Protein AF-A0A7X7R5P0-F1 (afdb_monomer_lite)

Secondary structure (DSSP, 8-state):
-EEEEETTEEEEE-----GGGS-----B---B-TTS-BSS-GGG-BSSSSPPHHHHHHHHHHHHHHHHH-S-HHHHHHTT-PPPP--HHHHHHHHHHTHHHHHHHHHHTHHHHHHHHHHHHS----S-GGG----HHHHHHHHHHHHHHHHHHHS------

Structure (mmCIF, N/CA/C/O backbone):
data_AF-A0A7X7R5P0-F1
#
_entry.id   AF-A0A7X7R5P0-F1
#
loop_
_atom_site.group_PDB
_atom_site.id
_atom_site.type_symbol
_atom_site.label_atom_id
_atom_site.label_alt_id
_atom_site.label_comp_id
_atom_site.label_asym_id
_atom_site.label_entity_id
_atom_site.label_seq_id
_atom_site.pdbx_PDB_ins_code
_atom_site.Cartn_x
_atom_site.Cartn_y
_atom_site.Cartn_z
_atom_site.occupancy
_atom_site.B_iso_or_equiv
_atom_site.auth_seq_id
_atom_site.auth_comp_id
_atom_site.auth_asym_id
_atom_site.auth_atom_id
_atom_site.pdbx_PDB_model_num
ATOM 1 N N . GLU A 1 1 ? 19.118 -18.095 -29.238 1.00 56.16 1 GLU A N 1
ATOM 2 C CA . GLU A 1 1 ? 19.103 -19.540 -29.532 1.00 56.16 1 GLU A CA 1
ATOM 3 C C . GLU A 1 1 ? 20.456 -20.115 -29.167 1.00 56.16 1 GLU A C 1
ATOM 5 O O . GLU A 1 1 ? 21.457 -19.479 -29.478 1.00 56.16 1 GLU A O 1
ATOM 10 N N . THR A 1 2 ? 20.483 -21.248 -28.468 1.00 76.19 2 THR A N 1
ATOM 11 C CA . THR A 1 2 ? 21.729 -21.885 -28.019 1.00 76.19 2 THR A CA 1
ATOM 12 C C . THR A 1 2 ? 21.725 -23.332 -28.485 1.00 76.19 2 THR A C 1
ATOM 14 O O . THR A 1 2 ? 20.735 -24.039 -28.292 1.00 76.19 2 THR A O 1
ATOM 17 N N . PHE A 1 3 ? 22.819 -23.768 -29.107 1.00 78.69 3 PHE A N 1
ATOM 18 C CA . PHE A 1 3 ? 23.019 -25.170 -29.455 1.00 78.69 3 PHE A CA 1
ATOM 19 C C . PHE A 1 3 ? 23.575 -25.915 -28.243 1.00 78.69 3 PHE A C 1
ATOM 21 O O . PHE A 1 3 ? 24.528 -25.455 -27.615 1.00 78.69 3 PHE A O 1
ATOM 28 N N . ILE A 1 4 ? 22.953 -27.041 -27.901 1.00 82.81 4 ILE A N 1
ATOM 29 C CA . ILE A 1 4 ? 23.422 -27.941 -26.849 1.00 82.81 4 ILE A CA 1
ATOM 30 C C . ILE A 1 4 ? 23.804 -29.259 -27.510 1.00 82.81 4 ILE A C 1
ATOM 32 O O . ILE A 1 4 ? 22.950 -29.961 -28.058 1.00 82.81 4 ILE A O 1
ATOM 36 N N . ASP A 1 5 ? 25.089 -29.589 -27.442 1.00 84.38 5 ASP A N 1
ATOM 37 C CA . ASP A 1 5 ? 25.601 -30.867 -27.917 1.00 84.38 5 ASP A CA 1
ATOM 38 C C . ASP A 1 5 ? 25.325 -31.955 -26.879 1.00 84.38 5 ASP A C 1
ATOM 40 O O . ASP A 1 5 ? 25.734 -31.861 -25.720 1.00 84.38 5 ASP A O 1
ATOM 44 N N . THR A 1 6 ? 24.622 -33.003 -27.299 1.00 83.12 6 THR A N 1
ATOM 45 C CA . THR A 1 6 ? 24.412 -34.215 -26.504 1.00 83.12 6 THR A CA 1
ATOM 46 C C . THR A 1 6 ? 25.033 -35.420 -27.207 1.00 83.12 6 THR A C 1
ATOM 48 O O . THR A 1 6 ? 25.431 -35.349 -28.370 1.00 83.12 6 THR A O 1
ATOM 51 N N . SER A 1 7 ? 25.078 -36.571 -26.530 1.00 83.00 7 SER A N 1
ATOM 52 C CA . SER A 1 7 ? 25.562 -37.835 -27.107 1.00 83.00 7 SER A CA 1
ATOM 53 C C . SER A 1 7 ? 24.781 -38.310 -28.342 1.00 83.00 7 SER A C 1
ATOM 55 O O . SER A 1 7 ? 25.226 -39.234 -29.016 1.00 83.00 7 SER A O 1
ATOM 57 N N . PHE A 1 8 ? 23.625 -37.706 -28.633 1.00 79.56 8 PHE A N 1
ATOM 58 C CA . PHE A 1 8 ? 22.768 -38.038 -29.772 1.00 79.56 8 PHE A CA 1
ATOM 59 C C . PHE A 1 8 ? 22.829 -37.000 -30.905 1.00 79.56 8 PHE A C 1
ATOM 61 O O . PHE A 1 8 ? 22.208 -37.210 -31.946 1.00 79.56 8 PHE A O 1
ATOM 68 N N . GLY A 1 9 ? 23.576 -35.903 -30.733 1.00 85.00 9 GLY A N 1
ATOM 69 C CA . GLY A 1 9 ? 23.728 -34.840 -31.727 1.00 85.00 9 GLY A CA 1
ATOM 70 C C . GLY A 1 9 ? 23.585 -33.434 -31.144 1.00 85.00 9 GLY A C 1
ATOM 71 O O . GLY A 1 9 ? 23.419 -33.248 -29.937 1.00 85.00 9 GLY A O 1
ATOM 72 N N . SER A 1 10 ? 23.662 -32.436 -32.025 1.00 81.56 10 SER A N 1
ATOM 73 C CA . SER A 1 10 ? 23.521 -31.023 -31.667 1.00 81.56 10 SER A CA 1
ATOM 74 C C . SER A 1 10 ? 22.054 -30.609 -31.724 1.00 81.56 10 SER A C 1
ATOM 76 O O . SER A 1 10 ? 21.403 -30.752 -32.762 1.00 81.56 10 SER A O 1
ATOM 78 N N . HIS A 1 11 ? 21.516 -30.113 -30.612 1.00 82.19 11 HIS A N 1
ATOM 79 C CA . HIS A 1 11 ? 20.120 -29.697 -30.512 1.00 82.19 11 HIS A CA 1
ATOM 80 C C . HIS A 1 11 ? 20.020 -28.177 -30.424 1.00 82.19 11 HIS A C 1
ATOM 82 O O . HIS A 1 11 ? 20.652 -27.552 -29.574 1.00 82.19 11 HIS A O 1
ATOM 88 N N . LEU A 1 12 ? 19.182 -27.584 -31.274 1.00 81.25 12 LEU A N 1
ATOM 89 C CA . LEU A 1 12 ? 18.814 -26.176 -31.174 1.00 81.25 12 LEU A CA 1
ATOM 90 C C . LEU A 1 12 ? 17.777 -26.006 -30.062 1.00 81.25 12 LEU A C 1
ATOM 92 O O . LEU A 1 12 ? 16.657 -26.506 -30.176 1.00 81.25 12 LEU A O 1
ATOM 96 N N . VAL A 1 13 ? 18.133 -25.283 -29.001 1.00 76.38 13 VAL A N 1
ATOM 97 C CA . VAL A 1 13 ? 17.200 -24.941 -27.925 1.00 76.38 13 VAL A CA 1
ATOM 98 C C . VAL A 1 13 ? 16.848 -23.457 -28.016 1.00 76.38 13 VAL A C 1
ATOM 100 O O . VAL A 1 13 ? 17.691 -22.569 -27.840 1.00 76.38 13 VAL A O 1
ATOM 103 N N . LEU A 1 14 ? 15.570 -23.184 -28.282 1.00 75.81 14 LEU A N 1
ATOM 104 C CA . LEU A 1 14 ? 14.990 -21.848 -28.208 1.00 75.81 14 LEU A CA 1
ATOM 105 C C . LEU A 1 14 ? 14.415 -21.634 -26.802 1.00 75.81 14 LEU A C 1
ATOM 107 O O . LEU A 1 14 ? 13.284 -22.013 -26.507 1.00 75.81 14 LEU A O 1
ATOM 111 N N . LEU A 1 15 ? 15.212 -21.029 -25.922 1.00 69.12 15 LEU A N 1
ATOM 112 C CA . LEU A 1 15 ? 14.742 -20.565 -24.618 1.00 69.12 15 LEU A CA 1
ATOM 113 C C . LEU A 1 15 ? 14.168 -19.154 -24.776 1.00 69.12 15 LEU A C 1
ATOM 115 O O . LEU A 1 15 ? 14.917 -18.190 -24.934 1.00 69.12 15 LEU A O 1
ATOM 119 N N . LEU A 1 16 ? 12.842 -19.033 -24.738 1.00 71.19 16 LEU A N 1
ATOM 120 C CA . LEU A 1 16 ? 12.159 -17.745 -24.620 1.00 71.19 16 LEU A CA 1
ATOM 121 C C . LEU A 1 16 ? 11.790 -17.506 -23.159 1.00 71.19 16 LEU A C 1
ATOM 123 O O . LEU A 1 16 ? 11.294 -18.400 -22.473 1.00 71.19 16 LEU A O 1
ATOM 127 N N . LYS A 1 17 ? 12.021 -16.280 -22.685 1.00 70.00 17 LYS A N 1
ATOM 128 C CA . LYS A 1 17 ? 11.594 -15.855 -21.353 1.00 70.00 17 LYS A CA 1
ATOM 129 C C . LYS A 1 17 ? 10.066 -15.931 -21.285 1.00 70.00 17 LYS A C 1
ATOM 131 O O . LYS A 1 17 ? 9.380 -15.206 -21.999 1.00 70.00 17 LYS A O 1
ATOM 136 N N . GLY A 1 18 ? 9.539 -16.813 -20.438 1.00 68.00 18 GLY A N 1
ATOM 137 C CA . GLY A 1 18 ? 8.098 -16.919 -20.225 1.00 68.00 18 GLY A CA 1
ATOM 138 C C . GLY A 1 18 ? 7.523 -15.651 -19.571 1.00 68.00 18 GLY A C 1
ATOM 139 O O . GLY A 1 18 ? 8.248 -14.940 -18.868 1.00 68.00 18 GLY A O 1
ATOM 140 N N . PRO A 1 19 ? 6.218 -15.373 -19.734 1.00 61.44 19 PRO A N 1
ATOM 141 C CA . PRO A 1 19 ? 5.577 -14.166 -19.200 1.00 61.44 19 PRO A CA 1
ATOM 142 C C . PRO A 1 19 ? 5.664 -14.037 -17.666 1.00 61.44 19 PRO A C 1
ATOM 144 O O . PRO A 1 19 ? 5.618 -12.926 -17.151 1.00 61.44 19 PRO A O 1
ATOM 147 N N . GLY A 1 20 ? 5.867 -15.141 -16.934 1.00 60.19 20 GLY A N 1
ATOM 148 C CA . GLY A 1 20 ? 6.044 -15.154 -15.473 1.00 60.19 20 GLY A CA 1
ATOM 149 C C . GLY A 1 20 ? 7.464 -14.860 -14.969 1.00 60.19 20 GLY A C 1
ATOM 150 O O . GLY A 1 20 ? 7.688 -14.838 -13.766 1.00 60.19 20 GLY A O 1
ATOM 151 N N . PHE A 1 21 ? 8.437 -14.639 -15.857 1.00 64.44 21 PHE A N 1
ATOM 152 C CA . PHE A 1 21 ? 9.830 -14.369 -15.467 1.00 64.44 21 PHE A CA 1
ATOM 153 C C . PHE A 1 21 ? 10.144 -12.867 -15.360 1.00 64.44 21 PHE A C 1
ATOM 155 O O . PHE A 1 21 ? 11.294 -12.476 -15.135 1.00 64.44 21 PHE A O 1
ATOM 162 N N . THR A 1 22 ? 9.159 -11.995 -15.584 1.00 72.44 22 THR A N 1
ATOM 163 C CA . THR A 1 22 ? 9.308 -10.547 -15.404 1.00 72.44 22 THR A CA 1
ATOM 164 C C . THR A 1 22 ? 8.705 -10.161 -14.066 1.00 72.44 22 THR A C 1
ATOM 166 O O . THR A 1 22 ? 7.492 -10.165 -13.891 1.00 72.44 22 THR A O 1
ATOM 169 N N . ARG A 1 23 ? 9.586 -9.859 -13.115 1.00 77.94 23 ARG A N 1
ATOM 170 C CA . ARG A 1 23 ? 9.228 -9.341 -11.798 1.00 77.94 23 ARG A CA 1
ATOM 171 C C . ARG A 1 23 ? 8.621 -7.935 -11.932 1.00 77.94 23 ARG A C 1
ATOM 173 O O . ARG A 1 23 ? 9.205 -7.121 -12.650 1.00 77.94 23 ARG A O 1
ATOM 180 N N . PRO A 1 24 ? 7.485 -7.641 -11.274 1.00 86.56 24 PRO A N 1
ATOM 181 C CA . PRO A 1 24 ? 7.011 -6.272 -11.102 1.00 86.56 24 PRO A CA 1
ATOM 182 C C . PRO A 1 24 ? 8.116 -5.393 -10.507 1.00 86.56 24 PRO A C 1
ATOM 184 O O . PRO A 1 24 ? 8.877 -5.869 -9.658 1.00 86.56 24 PRO A O 1
ATOM 187 N N . THR A 1 25 ? 8.211 -4.150 -10.978 1.00 89.06 25 THR A N 1
ATOM 188 C CA . THR A 1 25 ? 9.256 -3.189 -10.600 1.00 89.06 25 THR A CA 1
ATOM 189 C C . THR A 1 25 ? 8.639 -1.957 -9.948 1.00 89.06 25 THR A C 1
ATOM 191 O O . THR A 1 25 ? 7.591 -1.478 -10.383 1.00 89.06 25 THR A O 1
ATOM 194 N N . GLY A 1 26 ? 9.289 -1.470 -8.893 1.00 88.19 26 GLY A N 1
ATOM 195 C CA . GLY A 1 26 ? 9.010 -0.175 -8.281 1.00 88.19 26 GLY A CA 1
ATOM 196 C C . GLY A 1 26 ? 9.636 0.990 -9.046 1.00 88.19 26 GLY A C 1
ATOM 197 O O . GLY A 1 26 ? 9.445 2.131 -8.636 1.00 88.19 26 GLY A O 1
ATOM 198 N N . GLU A 1 27 ? 10.368 0.739 -10.132 1.00 93.31 27 GLU A N 1
ATOM 199 C CA . GLU A 1 27 ? 10.952 1.802 -10.941 1.00 93.31 27 GLU A CA 1
ATOM 200 C C . GLU A 1 27 ? 9.845 2.632 -11.600 1.00 93.31 27 GLU A C 1
ATOM 202 O O . GLU A 1 27 ? 8.939 2.114 -12.263 1.00 93.31 27 GLU A O 1
ATOM 207 N N . TYR A 1 28 ? 9.913 3.944 -11.400 1.00 94.56 28 TYR A N 1
ATOM 208 C CA . TYR A 1 28 ? 8.971 4.883 -11.977 1.00 94.56 28 TYR A CA 1
ATOM 209 C C . TYR A 1 28 ? 9.621 6.254 -12.165 1.00 94.56 28 TYR A C 1
ATOM 211 O O . TYR A 1 28 ? 10.169 6.839 -11.227 1.00 94.56 28 TYR A O 1
ATOM 219 N N . ALA A 1 29 ? 9.524 6.776 -13.385 1.00 93.31 29 ALA A N 1
ATOM 220 C CA . ALA A 1 29 ? 9.910 8.135 -13.739 1.00 93.31 29 ALA A CA 1
ATOM 221 C C . ALA A 1 29 ? 8.652 8.994 -13.908 1.00 93.31 29 ALA A C 1
ATOM 223 O O . ALA A 1 29 ? 7.624 8.497 -14.360 1.00 93.31 29 ALA A O 1
ATOM 224 N N . MET A 1 30 ? 8.734 10.277 -13.547 1.00 92.25 30 MET A N 1
ATOM 225 C CA . MET A 1 30 ? 7.584 11.177 -13.616 1.00 92.25 30 MET A CA 1
ATOM 226 C C . MET A 1 30 ? 7.062 11.312 -15.051 1.00 92.25 30 MET A C 1
ATOM 228 O O . MET A 1 30 ? 7.792 11.732 -15.948 1.00 92.25 30 MET A O 1
ATOM 232 N N . GLU A 1 31 ? 5.784 11.002 -15.239 1.00 91.44 31 GLU A N 1
ATOM 233 C CA . GLU A 1 31 ? 5.025 11.376 -16.427 1.00 91.44 31 GLU A CA 1
ATOM 234 C C . GLU A 1 31 ? 4.421 12.770 -16.240 1.00 91.44 31 GLU A C 1
ATOM 236 O O . GLU A 1 31 ? 3.919 13.100 -15.162 1.00 91.44 31 GLU A O 1
ATOM 241 N N . TYR A 1 32 ? 4.431 13.560 -17.309 1.00 89.12 32 TYR A N 1
ATOM 242 C CA . TYR A 1 32 ? 3.812 14.879 -17.352 1.00 89.12 32 TYR A CA 1
ATOM 243 C C . TYR A 1 32 ? 2.610 14.850 -18.292 1.00 89.12 32 TYR A C 1
ATOM 245 O O . TYR A 1 32 ? 2.591 14.094 -19.269 1.00 89.12 32 TYR A O 1
ATOM 253 N N . ASP A 1 33 ? 1.588 15.636 -17.975 1.00 85.94 33 ASP A N 1
ATOM 254 C CA . ASP A 1 33 ? 0.464 15.856 -18.875 1.00 85.94 33 ASP A CA 1
ATOM 255 C C . ASP A 1 33 ? 0.838 16.804 -20.032 1.00 85.94 33 ASP A C 1
ATOM 257 O O . ASP A 1 33 ? 1.963 17.293 -20.142 1.00 85.94 33 ASP A O 1
ATOM 261 N N . ASN A 1 34 ? -0.120 17.081 -20.921 1.00 79.75 34 ASN A N 1
ATOM 262 C CA . ASN A 1 34 ? 0.089 17.970 -22.071 1.00 79.75 34 ASN A CA 1
ATOM 263 C C . ASN A 1 34 ? 0.373 19.443 -21.684 1.00 79.75 34 ASN A C 1
ATOM 265 O O . ASN A 1 34 ? 0.603 20.259 -22.576 1.00 79.75 34 ASN A O 1
ATOM 269 N N . GLY A 1 35 ? 0.316 19.794 -20.394 1.00 77.62 35 GLY A N 1
ATOM 270 C CA . GLY A 1 35 ? 0.578 21.125 -19.845 1.00 77.62 35 GLY A CA 1
ATOM 271 C C . GLY A 1 35 ? 1.825 21.194 -18.958 1.00 77.62 35 GLY A C 1
ATOM 272 O O . GLY A 1 35 ? 1.938 22.139 -18.174 1.00 77.62 35 GLY A O 1
ATOM 273 N N . ASP A 1 36 ? 2.729 20.211 -19.057 1.00 82.69 36 ASP A N 1
ATOM 274 C CA . ASP A 1 36 ? 3.928 20.065 -18.218 1.00 82.69 36 ASP A CA 1
ATOM 275 C C . ASP A 1 36 ? 3.626 19.948 -16.707 1.00 82.69 36 ASP A C 1
ATOM 277 O O . ASP A 1 36 ? 4.504 20.173 -15.868 1.00 82.69 36 ASP A O 1
ATOM 281 N N . GLN A 1 37 ? 2.402 19.565 -16.323 1.00 84.94 37 GLN A N 1
ATOM 282 C CA . GLN A 1 37 ? 2.073 19.267 -14.930 1.00 84.94 37 GLN A CA 1
ATOM 283 C C . GLN A 1 37 ? 2.398 17.805 -14.607 1.00 84.94 37 GLN A C 1
ATOM 285 O O . GLN A 1 37 ? 2.144 16.916 -15.426 1.00 84.94 37 GLN A O 1
ATOM 290 N N . PRO A 1 38 ? 2.969 17.520 -13.423 1.00 86.94 38 PRO A N 1
ATOM 291 C CA . PRO A 1 38 ? 3.242 16.151 -13.012 1.00 86.94 38 PRO A CA 1
ATOM 292 C C . PRO A 1 38 ? 1.925 15.387 -12.864 1.00 86.94 38 PRO A C 1
ATOM 294 O O . PRO A 1 38 ? 1.045 15.776 -12.101 1.00 86.94 38 PRO A O 1
ATOM 297 N N . LYS A 1 39 ? 1.806 14.266 -13.575 1.00 87.12 39 LYS A N 1
ATOM 298 C CA . LYS A 1 39 ? 0.587 13.446 -13.605 1.00 87.12 39 LYS A CA 1
ATOM 299 C C . LYS A 1 39 ? 0.339 12.687 -12.297 1.00 87.12 39 LYS A C 1
ATOM 301 O O . LYS A 1 39 ? -0.775 12.246 -12.037 1.00 87.12 39 LYS A O 1
ATOM 306 N N . TYR A 1 40 ? 1.379 12.505 -11.485 1.00 90.25 40 TYR A N 1
ATOM 307 C CA . TYR A 1 40 ? 1.319 11.770 -10.225 1.00 90.25 40 TYR A CA 1
ATOM 308 C C . TYR A 1 40 ? 2.169 12.457 -9.155 1.00 90.25 40 TYR A C 1
ATOM 310 O O . TYR A 1 40 ? 2.983 13.336 -9.445 1.00 90.25 40 TYR A O 1
ATOM 318 N N . LEU A 1 41 ? 2.019 12.022 -7.903 1.00 89.25 41 LEU A N 1
ATOM 319 C CA . LEU A 1 41 ? 2.828 12.531 -6.799 1.00 89.25 41 LEU A CA 1
ATOM 320 C C . LEU A 1 41 ? 4.320 12.254 -7.020 1.00 89.25 41 LEU A C 1
ATOM 322 O O . LEU A 1 41 ? 4.716 11.150 -7.398 1.00 89.25 41 LEU A O 1
ATOM 326 N N . ALA A 1 42 ? 5.160 13.238 -6.690 1.00 89.75 42 ALA A N 1
ATOM 327 C CA . ALA A 1 42 ? 6.618 13.104 -6.731 1.00 89.75 42 ALA A CA 1
ATOM 328 C C . ALA A 1 42 ? 7.134 11.944 -5.861 1.00 89.75 42 ALA A C 1
ATOM 330 O O . ALA A 1 42 ? 8.147 11.334 -6.194 1.00 89.75 42 ALA A O 1
ATOM 331 N N . ASP A 1 43 ? 6.398 11.592 -4.803 1.00 90.50 43 ASP A N 1
ATOM 332 C CA . ASP A 1 43 ? 6.701 10.463 -3.919 1.00 90.50 43 ASP A CA 1
ATOM 333 C C . ASP A 1 43 ? 6.691 9.102 -4.640 1.00 90.50 43 ASP A C 1
ATOM 335 O O . ASP A 1 43 ? 7.284 8.141 -4.140 1.00 90.50 43 ASP A O 1
ATOM 339 N N . PHE A 1 44 ? 6.050 9.008 -5.814 1.00 92.06 44 PHE A N 1
ATOM 340 C CA . PHE A 1 44 ? 6.079 7.797 -6.628 1.00 92.06 44 PHE A CA 1
ATOM 341 C C . PHE A 1 44 ? 7.343 7.657 -7.476 1.00 92.06 44 PHE A C 1
ATOM 343 O O . PHE A 1 44 ? 7.615 6.552 -7.942 1.00 92.06 44 PHE A O 1
ATOM 350 N N . VAL A 1 45 ? 8.124 8.723 -7.673 1.00 93.62 45 VAL A N 1
ATOM 351 C CA . VAL A 1 45 ? 9.351 8.676 -8.476 1.00 93.62 45 VAL A CA 1
ATOM 352 C C . VAL A 1 45 ? 10.415 7.861 -7.752 1.00 93.62 45 VAL A C 1
ATOM 354 O O . VAL A 1 45 ? 10.777 8.139 -6.608 1.00 93.62 45 VAL A O 1
ATOM 357 N N . ASN A 1 46 ? 10.930 6.843 -8.431 1.00 93.19 46 ASN A N 1
ATOM 358 C CA . ASN A 1 46 ? 11.923 5.935 -7.886 1.00 93.19 46 ASN A CA 1
ATOM 359 C C . ASN A 1 46 ? 12.791 5.377 -9.022 1.00 93.19 46 ASN A C 1
ATOM 361 O O . ASN A 1 46 ? 12.260 4.710 -9.906 1.00 93.19 46 ASN A O 1
ATOM 365 N N . PRO A 1 47 ? 14.114 5.605 -9.005 1.00 91.44 47 PRO A N 1
ATOM 366 C CA . PRO A 1 47 ? 15.013 5.081 -10.031 1.00 91.44 47 PRO A CA 1
ATOM 367 C C . PRO A 1 47 ? 15.406 3.611 -9.803 1.00 91.44 47 PRO A C 1
ATOM 369 O O . PRO A 1 47 ? 16.243 3.090 -10.531 1.00 91.44 47 PRO A O 1
ATOM 372 N N . ASN A 1 48 ? 14.891 2.956 -8.757 1.00 88.56 48 ASN A N 1
ATOM 373 C CA . ASN A 1 48 ? 15.286 1.600 -8.383 1.00 88.56 48 ASN A CA 1
ATOM 374 C C . ASN A 1 48 ? 14.187 0.583 -8.686 1.00 88.56 48 ASN A C 1
ATOM 376 O O . ASN A 1 48 ? 13.005 0.865 -8.512 1.00 88.56 48 ASN A O 1
ATOM 380 N N . ASP A 1 49 ? 14.604 -0.649 -8.988 1.00 86.75 49 ASP A N 1
ATOM 381 C CA . ASP A 1 49 ? 13.705 -1.781 -9.241 1.00 86.75 49 ASP A CA 1
ATOM 382 C C . ASP A 1 49 ? 12.802 -2.151 -8.050 1.00 86.75 49 ASP A C 1
ATOM 384 O O . ASP A 1 49 ? 11.736 -2.746 -8.218 1.00 86.75 49 ASP A O 1
ATOM 388 N N . LEU A 1 50 ? 13.247 -1.864 -6.825 1.00 87.75 50 LEU A N 1
ATOM 389 C CA . LEU A 1 50 ? 12.529 -2.202 -5.597 1.00 87.75 50 LEU A CA 1
ATOM 390 C C . LEU A 1 50 ? 11.653 -1.039 -5.147 1.00 87.75 50 LEU A C 1
ATOM 392 O O . LEU A 1 50 ? 12.048 0.118 -5.282 1.00 87.75 50 LEU A O 1
ATOM 396 N N . LEU A 1 51 ? 10.505 -1.356 -4.542 1.00 89.12 51 LEU A N 1
ATOM 397 C CA . LEU A 1 51 ? 9.621 -0.359 -3.938 1.00 89.12 51 LEU A CA 1
ATOM 398 C C . LEU A 1 51 ? 10.374 0.485 -2.906 1.00 89.12 51 LEU A C 1
ATOM 400 O O . LEU A 1 51 ? 11.019 -0.045 -1.998 1.00 89.12 51 LEU A O 1
ATOM 404 N N . SER A 1 52 ? 10.265 1.806 -3.032 1.00 91.44 52 SER A N 1
ATOM 405 C CA . SER A 1 52 ? 10.832 2.737 -2.061 1.00 91.44 52 SER A CA 1
ATOM 406 C C . SER A 1 52 ? 9.871 2.968 -0.894 1.00 91.44 52 SER A C 1
ATOM 408 O O . SER A 1 52 ? 8.651 2.895 -1.037 1.00 91.44 52 SER A O 1
ATOM 410 N N . LEU A 1 53 ? 10.406 3.330 0.275 1.00 86.88 53 LEU A N 1
ATOM 411 C CA . LEU A 1 53 ? 9.574 3.716 1.419 1.00 86.88 53 LEU A CA 1
ATOM 412 C C . LEU A 1 53 ? 8.637 4.894 1.084 1.00 86.88 53 LEU A C 1
ATOM 414 O O . LEU A 1 53 ? 7.531 4.964 1.617 1.00 86.88 53 LEU A O 1
ATOM 418 N N . SER A 1 54 ? 9.059 5.808 0.206 1.00 90.50 54 SER A N 1
ATOM 419 C CA . SER A 1 54 ? 8.231 6.931 -0.249 1.00 90.50 54 SER A CA 1
ATOM 420 C C . SER A 1 54 ? 7.014 6.453 -1.040 1.00 90.50 54 SER A C 1
ATOM 422 O O . SER A 1 54 ? 5.902 6.875 -0.736 1.00 90.50 54 SER A O 1
ATOM 424 N N . GLN A 1 55 ? 7.200 5.494 -1.953 1.00 91.50 55 GLN A N 1
ATOM 425 C CA . GLN A 1 55 ? 6.104 4.871 -2.700 1.00 91.50 55 GLN A CA 1
ATOM 426 C C . GLN A 1 55 ? 5.115 4.164 -1.770 1.00 91.50 55 GLN A C 1
ATOM 428 O O . GLN A 1 55 ? 3.906 4.340 -1.910 1.00 91.50 55 GLN A O 1
ATOM 433 N N . LEU A 1 56 ? 5.619 3.423 -0.776 1.00 89.25 56 LEU A N 1
ATOM 434 C CA . LEU A 1 56 ? 4.774 2.747 0.214 1.00 89.25 56 LEU A CA 1
ATOM 435 C C . LEU A 1 56 ? 3.958 3.745 1.048 1.00 89.25 56 LEU A C 1
ATOM 437 O O . LEU A 1 56 ? 2.772 3.530 1.284 1.00 89.25 56 LEU A O 1
ATOM 441 N N . LYS A 1 57 ? 4.568 4.860 1.472 1.00 85.19 57 LYS A N 1
ATOM 442 C CA . LYS A 1 57 ? 3.878 5.927 2.216 1.00 85.19 57 LYS A CA 1
ATOM 443 C C . LYS A 1 57 ? 2.830 6.639 1.366 1.00 85.19 57 LYS A C 1
ATOM 445 O O . LYS A 1 57 ? 1.745 6.917 1.871 1.00 85.19 57 LYS A O 1
ATOM 450 N N . ALA A 1 58 ? 3.144 6.940 0.108 1.00 87.62 58 ALA A N 1
ATOM 451 C CA . ALA A 1 58 ? 2.211 7.573 -0.818 1.00 87.62 58 ALA A CA 1
ATOM 452 C C . ALA A 1 58 ? 0.992 6.678 -1.070 1.00 87.62 58 ALA A C 1
ATOM 454 O O . ALA A 1 58 ? -0.140 7.138 -0.934 1.00 87.62 58 ALA A O 1
ATOM 455 N N . TYR A 1 59 ? 1.222 5.384 -1.317 1.00 90.00 59 TYR A N 1
ATOM 456 C CA . TYR A 1 59 ? 0.159 4.389 -1.450 1.00 90.00 59 TYR A CA 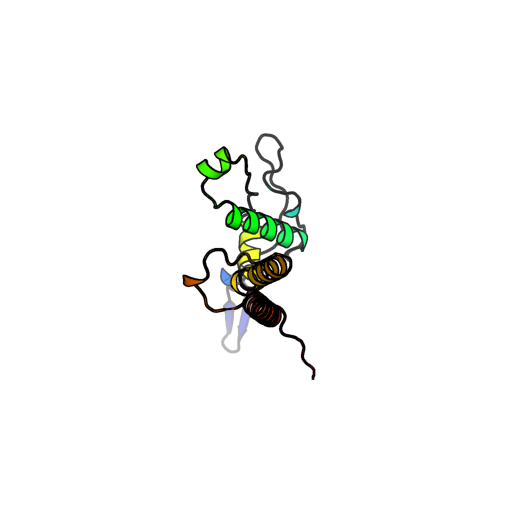1
ATOM 457 C C . TYR A 1 59 ? -0.697 4.282 -0.186 1.00 90.00 59 TYR A C 1
ATOM 459 O O . TYR A 1 59 ? -1.918 4.383 -0.256 1.00 90.00 59 TYR A O 1
ATOM 467 N N . ALA A 1 60 ? -0.065 4.138 0.982 1.00 84.50 60 ALA A N 1
ATOM 468 C CA . ALA A 1 60 ? -0.774 4.027 2.251 1.00 84.50 60 ALA A CA 1
ATOM 469 C C . ALA A 1 60 ? -1.689 5.233 2.509 1.00 84.50 60 ALA A C 1
ATOM 471 O O . ALA A 1 60 ? -2.830 5.061 2.928 1.00 84.50 60 ALA A O 1
ATOM 472 N N . ARG A 1 61 ? -1.210 6.451 2.223 1.00 83.94 61 ARG A N 1
ATOM 473 C CA . ARG A 1 61 ? -2.014 7.677 2.336 1.00 83.94 61 ARG A CA 1
ATOM 474 C C . ARG A 1 61 ? -3.195 7.669 1.372 1.00 83.94 61 ARG A C 1
ATOM 476 O O . ARG A 1 61 ? -4.308 7.928 1.813 1.00 83.94 61 ARG A O 1
ATOM 483 N N . ALA A 1 62 ? -2.962 7.355 0.096 1.00 85.44 62 ALA A N 1
ATOM 484 C CA . ALA A 1 62 ? -4.026 7.286 -0.906 1.00 85.44 62 ALA A CA 1
ATOM 485 C C . ALA A 1 62 ? -5.113 6.285 -0.487 1.00 85.44 62 ALA A C 1
ATOM 487 O O . ALA A 1 62 ? -6.296 6.612 -0.496 1.00 85.44 62 ALA A O 1
ATOM 488 N N . ARG A 1 63 ? -4.703 5.109 -0.003 1.00 84.81 63 ARG A N 1
ATOM 489 C CA . ARG A 1 63 ? -5.620 4.058 0.436 1.00 84.81 63 ARG A CA 1
ATOM 490 C C . ARG A 1 63 ? -6.392 4.419 1.707 1.00 84.81 63 ARG A C 1
ATOM 492 O O . ARG A 1 63 ? -7.570 4.102 1.804 1.00 84.81 63 ARG A O 1
ATOM 499 N N . VAL A 1 64 ? -5.770 5.110 2.666 1.00 81.44 64 VAL A N 1
ATOM 500 C CA . VAL A 1 64 ? -6.477 5.647 3.846 1.00 81.44 64 VAL A CA 1
ATOM 501 C C . VAL A 1 64 ? -7.538 6.662 3.439 1.00 81.44 64 VAL A C 1
ATOM 503 O O . VAL A 1 64 ? -8.647 6.607 3.960 1.00 81.44 64 VAL A O 1
ATOM 506 N N . MET A 1 65 ? -7.215 7.573 2.517 1.00 79.94 65 MET A N 1
ATOM 507 C CA . MET A 1 65 ? -8.178 8.563 2.031 1.00 79.94 65 MET A CA 1
ATOM 508 C C . MET A 1 65 ? -9.347 7.885 1.312 1.00 79.94 65 MET A C 1
ATOM 510 O O . MET A 1 65 ? -10.495 8.210 1.589 1.00 79.94 65 MET A O 1
ATOM 514 N N . GLU A 1 66 ? -9.071 6.888 0.471 1.00 84.06 66 GLU A N 1
ATOM 515 C CA . GLU A 1 66 ? -10.109 6.096 -0.197 1.00 84.06 66 GLU A CA 1
ATOM 516 C C . GLU A 1 66 ? -11.004 5.348 0.808 1.00 84.06 66 GLU A C 1
ATOM 518 O O . GLU A 1 66 ? -12.215 5.285 0.640 1.00 84.06 66 GLU A O 1
ATOM 523 N N . LEU A 1 67 ? -10.442 4.809 1.894 1.00 80.06 67 LEU A N 1
ATOM 524 C CA . LEU A 1 67 ? -11.234 4.167 2.950 1.00 80.06 67 LEU A CA 1
ATOM 525 C C . LEU A 1 67 ? -12.080 5.167 3.751 1.00 80.06 67 LEU A C 1
ATOM 527 O O . LEU A 1 67 ? -13.174 4.823 4.190 1.00 80.06 67 LEU A O 1
ATOM 531 N N . ALA A 1 68 ? -11.569 6.379 3.972 1.00 77.38 68 ALA A N 1
ATOM 532 C CA . ALA A 1 68 ? -12.247 7.410 4.751 1.00 77.38 68 ALA A CA 1
ATOM 533 C C . ALA A 1 68 ? -13.377 8.098 3.971 1.00 77.38 68 ALA A C 1
ATOM 535 O O . ALA A 1 68 ? -14.411 8.416 4.556 1.00 77.38 68 ALA A O 1
ATOM 536 N N . PHE A 1 69 ? -13.175 8.329 2.673 1.00 78.62 69 PHE A N 1
ATOM 537 C CA . PHE A 1 69 ? -14.068 9.128 1.831 1.00 78.62 69 PHE A CA 1
ATOM 538 C C . PHE A 1 69 ? -14.785 8.318 0.743 1.00 78.62 69 PHE A C 1
ATOM 540 O O . PHE A 1 69 ? -15.723 8.816 0.130 1.00 78.62 69 PHE A O 1
ATOM 547 N N . GLY A 1 70 ? -14.393 7.062 0.525 1.00 83.06 70 GLY A N 1
ATOM 548 C CA . GLY A 1 70 ? -14.846 6.264 -0.610 1.00 83.06 70 GLY A CA 1
ATOM 549 C C . GLY A 1 70 ? -14.087 6.603 -1.896 1.00 83.06 70 GLY A C 1
ATOM 550 O O . GLY A 1 70 ? -13.059 7.278 -1.879 1.00 83.06 70 GLY A O 1
ATOM 551 N N . ASN A 1 71 ? -14.596 6.102 -3.021 1.00 84.88 71 ASN A N 1
ATOM 552 C CA . ASN A 1 71 ? -14.037 6.312 -4.362 1.00 84.88 71 ASN A CA 1
ATOM 553 C C . ASN A 1 71 ? -15.078 6.820 -5.375 1.00 84.88 71 ASN A C 1
ATOM 555 O O . ASN A 1 71 ? -14.865 6.725 -6.581 1.00 84.88 71 ASN A O 1
ATOM 559 N N . ASP A 1 72 ? -16.203 7.334 -4.881 1.00 89.56 72 ASP A N 1
ATOM 560 C CA . ASP A 1 72 ? -17.258 7.915 -5.705 1.00 89.56 72 ASP A CA 1
ATOM 561 C C . ASP A 1 72 ? -16.872 9.337 -6.138 1.00 89.56 72 ASP A C 1
ATOM 563 O O . ASP A 1 72 ? -16.655 10.206 -5.294 1.00 89.56 72 ASP A O 1
ATOM 567 N N . GLU A 1 73 ? -16.754 9.568 -7.448 1.00 86.38 73 GLU A N 1
ATOM 568 C CA . GLU A 1 73 ? -16.249 10.835 -8.002 1.00 86.38 73 GLU A CA 1
ATOM 569 C C . GLU A 1 73 ? -17.136 12.035 -7.638 1.00 86.38 73 GLU A C 1
ATOM 571 O O . GLU A 1 73 ? -16.606 13.085 -7.281 1.00 86.38 73 GLU A O 1
ATOM 576 N N . GLU A 1 74 ? -18.464 11.872 -7.665 1.00 86.81 74 GLU A N 1
ATOM 577 C CA . GLU A 1 74 ? -19.423 12.937 -7.335 1.00 86.81 74 GLU A CA 1
ATOM 578 C C . GLU A 1 74 ? -19.286 13.351 -5.863 1.00 86.81 74 GLU A C 1
ATOM 580 O O . GLU A 1 74 ? -19.112 14.530 -5.553 1.00 86.81 74 GLU A O 1
ATOM 585 N N . THR A 1 75 ? -19.246 12.373 -4.955 1.00 81.69 75 THR A N 1
ATOM 586 C CA . THR A 1 75 ? -19.044 12.613 -3.519 1.00 81.69 75 THR A CA 1
ATOM 587 C C . THR A 1 75 ? -17.693 13.280 -3.235 1.00 81.69 75 THR A C 1
ATOM 589 O O . THR A 1 75 ? -17.605 14.196 -2.415 1.00 81.69 75 THR A O 1
ATOM 592 N N . LEU A 1 76 ? -16.621 12.846 -3.902 1.00 84.94 76 LEU A N 1
ATOM 593 C CA . LEU A 1 76 ? -15.287 13.423 -3.719 1.00 84.94 76 LEU A CA 1
ATOM 594 C C . LEU A 1 76 ? -15.209 14.871 -4.220 1.00 84.94 76 LEU A C 1
ATOM 596 O O . LEU A 1 76 ? -14.597 15.710 -3.551 1.00 84.94 76 LEU A O 1
ATOM 600 N N . GLU A 1 77 ? -15.861 15.183 -5.344 1.00 86.75 77 GLU A N 1
ATOM 601 C CA . GLU A 1 77 ? -15.951 16.545 -5.879 1.00 86.75 77 GLU A CA 1
ATOM 602 C C . GLU A 1 77 ? -16.737 17.467 -4.932 1.00 86.75 77 GLU A C 1
ATOM 604 O O . GLU A 1 77 ? -16.262 18.556 -4.596 1.00 86.75 77 GLU A O 1
ATOM 609 N N . GLU A 1 78 ? -17.884 17.013 -4.413 1.00 85.19 78 GLU A N 1
ATOM 610 C CA . GLU A 1 78 ? -18.673 17.759 -3.423 1.00 85.19 78 GLU A CA 1
ATOM 611 C C . GLU A 1 78 ? -17.882 18.046 -2.138 1.00 85.19 78 GLU A C 1
ATOM 613 O O . GLU A 1 78 ? -17.981 19.134 -1.560 1.00 85.19 78 GLU A O 1
ATOM 618 N N . MET A 1 79 ? -17.069 17.083 -1.698 1.00 82.94 79 MET A N 1
ATOM 619 C CA . MET A 1 79 ? -16.223 17.201 -0.510 1.00 82.94 79 MET A CA 1
ATOM 620 C C . MET A 1 79 ? -14.910 17.953 -0.759 1.00 82.94 79 MET A C 1
ATOM 622 O O . MET A 1 79 ? -14.190 18.230 0.202 1.00 82.94 79 MET A O 1
ATOM 626 N N . GLN A 1 80 ? -14.600 18.296 -2.014 1.00 85.69 80 GLN A N 1
ATOM 627 C CA . GLN A 1 80 ? -13.325 18.894 -2.427 1.00 85.69 80 GLN A CA 1
ATOM 628 C C . GLN A 1 80 ? -12.116 18.048 -1.990 1.00 85.69 80 GLN A C 1
ATOM 630 O O . GLN A 1 80 ? -11.084 18.573 -1.563 1.00 85.69 80 GLN A O 1
ATOM 635 N N . VAL A 1 81 ? -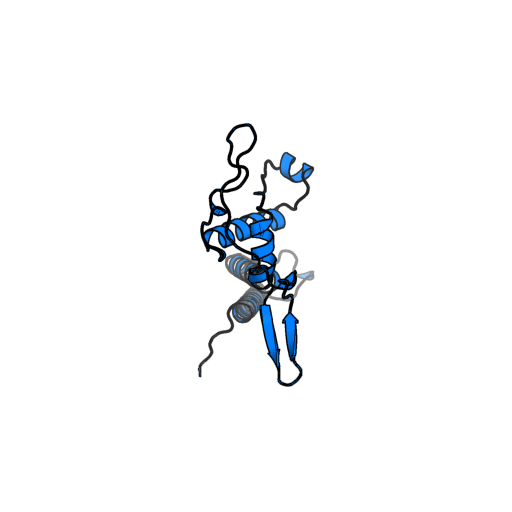12.259 16.723 -2.062 1.00 79.12 81 VAL A N 1
ATOM 636 C CA . VAL A 1 81 ? -11.210 15.757 -1.726 1.00 79.12 81 VAL A CA 1
ATOM 637 C C . VAL A 1 81 ? -10.639 15.181 -3.014 1.00 79.12 81 VAL A C 1
ATOM 639 O O . VAL A 1 81 ? -11.339 14.529 -3.779 1.00 79.12 81 VAL A O 1
ATOM 642 N N . GLU A 1 82 ? -9.339 15.360 -3.226 1.00 81.31 82 GLU A N 1
ATOM 643 C CA . GLU A 1 82 ? -8.631 14.739 -4.345 1.00 81.31 82 GLU A CA 1
ATOM 644 C C . GLU A 1 82 ? -7.900 13.476 -3.878 1.00 81.31 82 GLU A C 1
ATOM 646 O O . GLU A 1 82 ? -7.030 13.518 -3.001 1.00 81.31 82 GLU A O 1
ATOM 651 N N . LEU A 1 83 ? -8.232 12.335 -4.486 1.00 82.50 83 LEU A N 1
ATOM 652 C CA . LEU A 1 83 ? -7.477 11.100 -4.299 1.00 82.50 83 LEU A CA 1
ATOM 653 C C . LEU A 1 83 ? -6.275 11.078 -5.243 1.00 82.50 83 LEU A C 1
ATOM 655 O O . LEU A 1 83 ? -6.398 11.249 -6.454 1.00 82.50 83 LEU A O 1
ATOM 659 N N . ALA A 1 84 ? -5.092 10.829 -4.686 1.00 83.75 84 ALA A N 1
ATOM 660 C CA . ALA A 1 84 ? -3.878 10.729 -5.480 1.00 83.75 84 ALA A CA 1
ATOM 661 C C . ALA A 1 84 ? -3.920 9.492 -6.390 1.00 83.75 84 ALA A C 1
ATOM 663 O O . ALA A 1 84 ? -3.986 8.359 -5.911 1.00 83.75 84 ALA A O 1
ATOM 664 N N . ALA A 1 85 ? -3.807 9.711 -7.701 1.00 87.69 85 ALA A N 1
ATOM 665 C CA . ALA A 1 85 ? -3.659 8.629 -8.664 1.00 87.69 85 ALA A CA 1
ATOM 666 C C . ALA A 1 85 ? -2.338 7.872 -8.448 1.00 87.69 85 ALA A C 1
ATOM 668 O O . ALA A 1 85 ? -1.313 8.456 -8.082 1.00 87.69 85 ALA A O 1
ATOM 669 N N . ILE A 1 86 ? -2.355 6.566 -8.722 1.00 90.25 86 ILE A N 1
ATOM 670 C CA . ILE A 1 86 ? -1.211 5.669 -8.525 1.00 90.25 86 ILE A CA 1
ATOM 671 C C . ILE A 1 86 ? -0.759 5.143 -9.892 1.00 90.25 86 ILE A C 1
ATOM 673 O O . ILE A 1 86 ? -1.587 4.614 -10.640 1.00 90.25 86 ILE A O 1
ATOM 677 N N . PRO A 1 87 ? 0.532 5.258 -10.259 1.00 92.25 87 PRO A N 1
ATOM 678 C CA . PRO A 1 87 ? 1.015 4.723 -11.527 1.00 92.25 87 PRO A CA 1
ATOM 679 C C . PRO A 1 87 ? 0.805 3.209 -11.632 1.00 92.25 87 PRO A C 1
ATOM 681 O O . PRO A 1 87 ? 1.112 2.463 -10.703 1.00 92.25 87 PRO A O 1
ATOM 684 N N . VAL A 1 88 ? 0.358 2.728 -12.796 1.00 90.69 88 VAL A N 1
ATOM 685 C CA . VAL A 1 88 ? 0.018 1.306 -13.009 1.00 90.69 88 VAL A CA 1
ATOM 686 C C . VAL A 1 88 ? 1.207 0.367 -12.765 1.00 90.69 88 VAL A C 1
ATOM 688 O O . VAL A 1 88 ? 1.020 -0.740 -12.260 1.00 90.69 88 VAL A O 1
ATOM 691 N N . SER A 1 89 ? 2.432 0.772 -13.120 1.00 88.69 89 SER A N 1
ATOM 692 C CA . SER A 1 89 ? 3.638 -0.028 -12.853 1.00 88.69 89 SER A CA 1
ATOM 693 C C . SER A 1 89 ? 3.893 -0.181 -11.352 1.00 88.69 89 SER A C 1
ATOM 695 O O . SER A 1 89 ? 4.126 -1.294 -10.883 1.00 88.69 89 SER A O 1
ATOM 697 N N . VAL A 1 90 ? 3.766 0.918 -10.604 1.00 90.94 90 VAL A N 1
ATOM 698 C CA . VAL A 1 90 ? 3.940 0.956 -9.148 1.00 90.94 90 VAL A CA 1
ATOM 699 C C . VAL A 1 90 ? 2.835 0.164 -8.454 1.00 90.94 90 VAL A C 1
ATOM 701 O O . VAL A 1 90 ? 3.143 -0.646 -7.585 1.00 90.94 90 VAL A O 1
ATOM 704 N N . GLN A 1 91 ? 1.576 0.307 -8.885 1.00 92.06 91 GLN A N 1
ATOM 705 C CA . GLN A 1 91 ? 0.452 -0.477 -8.360 1.00 92.06 91 GLN A CA 1
ATOM 706 C C . GLN A 1 91 ? 0.716 -1.981 -8.499 1.00 92.06 91 GLN A C 1
ATOM 708 O O . GLN A 1 91 ? 0.620 -2.711 -7.522 1.00 92.06 91 GLN A O 1
ATOM 713 N N . LYS A 1 92 ? 1.169 -2.443 -9.673 1.00 91.06 92 LYS A N 1
ATOM 714 C CA . LYS A 1 92 ? 1.519 -3.860 -9.883 1.00 91.06 92 LYS A CA 1
ATOM 715 C C . LYS A 1 92 ? 2.631 -4.349 -8.955 1.00 91.06 92 LYS A C 1
ATOM 717 O O . LYS A 1 92 ? 2.612 -5.507 -8.546 1.00 91.06 92 LYS A O 1
ATOM 722 N N . ALA A 1 93 ? 3.619 -3.509 -8.651 1.00 90.56 93 ALA A N 1
ATOM 723 C CA . ALA A 1 93 ? 4.670 -3.861 -7.702 1.00 90.56 93 ALA A CA 1
ATOM 724 C C . ALA A 1 93 ? 4.141 -3.916 -6.262 1.00 90.56 93 ALA A C 1
ATOM 726 O O . ALA A 1 93 ? 4.491 -4.828 -5.515 1.00 90.56 93 ALA A O 1
ATOM 727 N N . ILE A 1 94 ? 3.263 -2.990 -5.883 1.00 90.44 94 ILE A N 1
ATOM 728 C CA . ILE A 1 94 ? 2.612 -2.972 -4.570 1.00 90.44 94 ILE A CA 1
ATOM 729 C C . ILE A 1 94 ? 1.714 -4.197 -4.385 1.00 90.44 94 ILE A C 1
ATOM 731 O O . ILE A 1 94 ? 1.841 -4.885 -3.373 1.00 90.44 94 ILE A O 1
ATOM 735 N N . ASP A 1 95 ? 0.889 -4.527 -5.376 1.00 89.94 95 ASP A N 1
ATOM 736 C CA . ASP A 1 95 ? 0.016 -5.705 -5.359 1.00 89.94 95 ASP A CA 1
ATOM 737 C C . ASP A 1 95 ? 0.820 -7.004 -5.234 1.00 89.94 95 ASP A C 1
ATOM 739 O O . ASP A 1 95 ? 0.413 -7.946 -4.559 1.00 89.94 95 ASP A O 1
ATOM 743 N N . ALA A 1 96 ? 1.992 -7.059 -5.867 1.00 87.38 96 ALA A N 1
ATOM 744 C CA . ALA A 1 96 ? 2.842 -8.241 -5.830 1.00 87.38 96 ALA A CA 1
ATOM 745 C C . ALA A 1 96 ? 3.585 -8.427 -4.499 1.00 87.38 96 ALA A C 1
ATOM 747 O O . ALA A 1 96 ? 3.805 -9.569 -4.093 1.00 87.38 96 ALA A O 1
ATOM 748 N N . TYR A 1 97 ? 4.008 -7.342 -3.839 1.00 85.69 97 TYR A N 1
ATOM 749 C CA . TYR A 1 97 ? 4.955 -7.437 -2.718 1.00 85.69 97 TYR A CA 1
ATOM 750 C C . TYR A 1 97 ? 4.460 -6.866 -1.387 1.00 85.69 97 TYR A C 1
ATOM 752 O O . TYR A 1 97 ? 4.961 -7.276 -0.344 1.00 85.69 97 TYR A O 1
ATOM 760 N N . PHE A 1 98 ? 3.527 -5.915 -1.394 1.00 84.06 98 PHE A N 1
ATOM 761 C CA . PHE A 1 98 ? 3.176 -5.127 -0.209 1.00 84.06 98 PHE A CA 1
ATOM 762 C C . PHE A 1 98 ? 1.716 -5.271 0.225 1.00 84.06 98 PHE A C 1
ATOM 764 O O . PHE A 1 98 ? 1.453 -5.205 1.423 1.00 84.06 98 PHE A O 1
ATOM 771 N N . ILE A 1 99 ? 0.776 -5.505 -0.698 1.00 84.88 99 ILE A N 1
ATOM 772 C CA . ILE A 1 99 ? -0.663 -5.421 -0.399 1.00 84.88 99 ILE A CA 1
ATOM 773 C C . ILE A 1 99 ? -1.106 -6.333 0.750 1.00 84.88 99 ILE A C 1
ATOM 775 O O . ILE A 1 99 ? -1.791 -5.874 1.652 1.00 84.88 99 ILE A O 1
ATOM 779 N N . ASN A 1 100 ? -0.610 -7.572 0.816 1.00 79.12 100 ASN A N 1
ATOM 780 C CA . ASN A 1 100 ? -0.953 -8.492 1.906 1.00 79.12 100 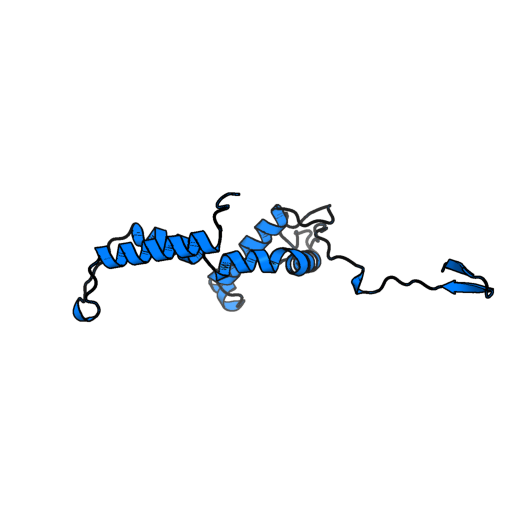ASN A CA 1
ATOM 781 C C . ASN A 1 100 ? -0.466 -7.986 3.273 1.00 79.12 100 ASN A C 1
ATOM 783 O O . ASN A 1 100 ? -1.158 -8.141 4.277 1.00 79.12 100 ASN A O 1
ATOM 787 N N . ALA A 1 101 ? 0.724 -7.379 3.320 1.00 79.06 101 ALA A N 1
ATOM 788 C CA . ALA A 1 101 ? 1.249 -6.792 4.548 1.00 79.06 101 ALA A CA 1
ATOM 789 C C . ALA A 1 101 ? 0.446 -5.544 4.934 1.00 79.06 101 ALA A C 1
ATOM 791 O O . ALA A 1 101 ? 0.067 -5.391 6.092 1.00 79.06 101 ALA A O 1
ATOM 792 N N . PHE A 1 102 ? 0.129 -4.687 3.964 1.00 78.19 102 PHE A N 1
ATOM 793 C CA . PHE A 1 102 ? -0.705 -3.511 4.181 1.00 78.19 102 PHE A CA 1
ATOM 794 C C . PHE A 1 102 ? -2.104 -3.876 4.700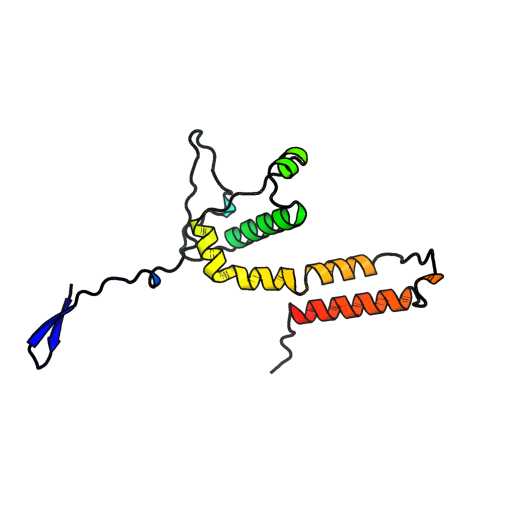 1.00 78.19 102 PHE A C 1
ATOM 796 O O . PHE A 1 102 ? -2.526 -3.370 5.738 1.00 78.19 102 PHE A O 1
ATOM 803 N N . ASP A 1 103 ? -2.791 -4.806 4.042 1.00 75.06 103 ASP A N 1
ATOM 804 C CA . ASP A 1 103 ? -4.142 -5.230 4.412 1.00 75.06 103 ASP A CA 1
ATOM 805 C C . ASP A 1 103 ? -4.169 -5.901 5.791 1.00 75.06 103 ASP A C 1
ATOM 807 O O . ASP A 1 103 ? -5.111 -5.697 6.556 1.00 75.06 103 ASP A O 1
ATOM 811 N N . SER A 1 104 ? -3.111 -6.629 6.171 1.00 68.12 104 SER A N 1
ATOM 812 C CA . SER A 1 104 ? -3.005 -7.214 7.516 1.00 68.12 104 SER A CA 1
ATOM 813 C C . SER A 1 104 ? -3.000 -6.164 8.636 1.00 68.12 104 SER A C 1
ATOM 815 O O . SER A 1 104 ? -3.551 -6.409 9.708 1.00 68.12 104 SER A O 1
ATOM 817 N N . VAL A 1 105 ? -2.467 -4.966 8.376 1.00 67.06 105 VAL A N 1
ATOM 818 C CA . VAL A 1 105 ? -2.465 -3.848 9.335 1.00 67.06 105 VAL A CA 1
ATOM 819 C C . VAL A 1 105 ? -3.861 -3.225 9.463 1.00 67.06 105 VAL A C 1
ATOM 821 O O . VAL A 1 105 ? -4.278 -2.858 10.565 1.00 67.06 105 VAL A O 1
ATOM 824 N N . PHE A 1 106 ? -4.606 -3.136 8.356 1.00 60.19 106 PHE A N 1
ATOM 825 C CA . PHE A 1 106 ? -5.948 -2.540 8.322 1.00 60.19 106 PHE A CA 1
ATOM 826 C C . PHE A 1 106 ? -7.044 -3.462 8.850 1.00 60.19 106 PHE A C 1
ATOM 828 O O . PHE A 1 106 ? -7.949 -2.994 9.537 1.00 60.19 106 PHE A O 1
ATOM 835 N N . VAL A 1 107 ? -6.976 -4.758 8.545 1.00 54.56 107 VAL A N 1
ATOM 836 C CA . VAL A 1 107 ? -8.037 -5.712 8.894 1.00 54.56 107 VAL A CA 1
ATOM 837 C C . VAL A 1 107 ? -7.982 -6.118 10.370 1.00 54.56 107 VAL A C 1
ATOM 839 O O . VAL A 1 107 ? -9.023 -6.450 10.932 1.00 54.56 107 VAL A O 1
ATOM 842 N N . ILE A 1 108 ? -6.806 -6.104 11.016 1.00 53.38 108 ILE A N 1
ATOM 843 C CA . ILE A 1 108 ? -6.617 -6.912 12.232 1.00 53.38 108 ILE A CA 1
ATOM 844 C C . ILE A 1 108 ? -6.268 -6.141 13.512 1.00 53.38 108 ILE A C 1
ATOM 846 O O . ILE A 1 108 ? -6.489 -6.709 14.568 1.00 53.38 108 ILE A O 1
ATOM 850 N N . GLY A 1 109 ? -5.866 -4.861 13.539 1.00 54.16 109 GLY A N 1
ATOM 851 C CA . GLY A 1 109 ? -5.713 -4.267 14.881 1.00 54.16 109 GLY A CA 1
ATOM 852 C C . GLY A 1 109 ? -5.363 -2.806 15.049 1.00 54.16 109 GLY A C 1
ATOM 853 O O . GLY A 1 109 ? -5.774 -2.229 16.046 1.00 54.16 109 GLY A O 1
ATOM 854 N N . SER A 1 110 ? -4.676 -2.151 14.117 1.00 60.53 110 SER A N 1
ATOM 855 C CA . SER A 1 110 ? -4.164 -0.801 14.402 1.00 60.53 110 SER A CA 1
ATOM 856 C C . SER A 1 110 ? -5.270 0.251 14.535 1.00 60.53 110 SER A C 1
ATOM 858 O O . SER A 1 110 ? -5.215 1.087 15.430 1.00 60.53 110 SER A O 1
ATOM 860 N N . ILE A 1 111 ? -6.313 0.182 13.701 1.00 61.69 111 ILE A N 1
ATOM 861 C CA . ILE A 1 111 ? -7.462 1.099 13.795 1.00 61.69 111 ILE A CA 1
ATOM 862 C C . ILE A 1 111 ? -8.289 0.804 15.048 1.00 61.69 111 ILE A C 1
ATOM 864 O O . ILE A 1 111 ? -8.624 1.723 15.791 1.00 61.69 111 ILE A O 1
ATOM 868 N N . ASN A 1 112 ? -8.580 -0.470 15.319 1.00 61.84 112 ASN A N 1
ATOM 869 C CA . ASN A 1 112 ? -9.346 -0.864 16.501 1.00 61.84 112 ASN A CA 1
ATOM 870 C C . ASN A 1 112 ? -8.596 -0.554 17.804 1.00 61.84 112 ASN A C 1
ATOM 872 O O . ASN A 1 112 ? -9.224 -0.143 18.775 1.00 61.84 112 ASN A O 1
ATOM 876 N N . HIS A 1 113 ? -7.268 -0.683 17.811 1.00 66.00 113 HIS A N 1
ATOM 877 C CA . HIS A 1 113 ? -6.405 -0.295 18.922 1.00 66.00 113 HIS A CA 1
ATOM 878 C C . HIS A 1 113 ? -6.433 1.222 19.148 1.00 66.00 113 HIS A C 1
ATOM 880 O O . HIS A 1 113 ? -6.734 1.658 20.252 1.00 66.00 113 HIS A O 1
ATOM 886 N N . VAL A 1 114 ? -6.243 2.035 18.101 1.00 66.00 114 VAL A N 1
ATOM 887 C CA . VAL A 1 114 ? -6.331 3.505 18.208 1.00 66.00 114 VAL A CA 1
ATOM 888 C C . VAL A 1 114 ? -7.726 3.956 18.658 1.00 66.00 114 VAL A C 1
ATOM 890 O O . VAL A 1 114 ? -7.859 4.882 19.456 1.00 66.00 114 VAL A O 1
ATOM 893 N N . LEU A 1 115 ? -8.793 3.309 18.180 1.00 62.06 115 LEU A N 1
ATOM 894 C CA . LEU A 1 115 ? -10.151 3.576 18.655 1.00 62.06 115 LEU A CA 1
ATOM 895 C C . LEU A 1 115 ? -10.315 3.197 20.132 1.00 62.06 115 LEU A C 1
ATOM 897 O O . LEU A 1 115 ? -10.863 3.993 20.890 1.00 62.06 115 LEU A O 1
ATOM 901 N N . ALA A 1 116 ? -9.816 2.033 20.557 1.00 65.75 116 ALA A N 1
ATOM 902 C CA . ALA A 1 116 ? -9.843 1.608 21.955 1.00 65.75 116 ALA A CA 1
ATOM 903 C C . ALA A 1 116 ? -9.083 2.584 22.870 1.00 65.75 116 ALA A C 1
ATOM 905 O O . ALA A 1 116 ? -9.631 3.005 23.888 1.00 65.75 116 ALA A O 1
ATOM 906 N N . GLU A 1 117 ? -7.882 3.022 22.477 1.00 70.00 117 GLU A N 1
ATOM 907 C CA . GLU A 1 117 ? -7.117 4.047 23.198 1.00 70.00 117 GLU A CA 1
ATOM 908 C C . GLU A 1 117 ? -7.904 5.357 23.321 1.00 70.00 117 GLU A C 1
ATOM 910 O O . GLU A 1 117 ? -8.026 5.918 24.410 1.00 70.00 117 GLU A O 1
ATOM 915 N N . ASN A 1 118 ? -8.517 5.822 22.229 1.00 68.31 118 ASN A N 1
ATOM 916 C CA . ASN A 1 118 ? -9.333 7.035 22.252 1.00 68.31 118 ASN A CA 1
ATOM 917 C C . ASN A 1 118 ? -10.578 6.889 23.147 1.00 68.31 118 ASN A C 1
ATOM 919 O O . ASN A 1 118 ? -10.960 7.843 23.829 1.00 68.31 118 ASN A O 1
ATOM 923 N N . TYR A 1 119 ? -11.197 5.705 23.196 1.00 66.56 119 TYR A N 1
ATOM 924 C CA . TYR A 1 119 ? -12.329 5.430 24.086 1.00 66.56 119 TYR A CA 1
ATOM 925 C C . TYR A 1 119 ? -11.933 5.378 25.569 1.00 66.56 119 TYR A C 1
ATOM 927 O O . TYR A 1 119 ? -12.750 5.749 26.413 1.00 66.56 119 TYR A O 1
ATOM 935 N N . LEU A 1 120 ? -10.697 4.987 25.900 1.00 69.06 120 LEU A N 1
ATOM 936 C CA . LEU A 1 120 ? -10.179 4.980 27.277 1.00 69.06 120 LEU A CA 1
ATOM 937 C C . LEU A 1 120 ? -9.949 6.387 27.851 1.00 69.06 120 LEU A C 1
ATOM 939 O O . LEU A 1 120 ? -10.014 6.572 29.065 1.00 69.06 120 LEU A O 1
ATOM 943 N N . VAL A 1 121 ? -9.710 7.389 27.001 1.00 76.12 121 VAL A N 1
ATOM 944 C CA . VAL A 1 121 ? -9.536 8.793 27.424 1.00 76.12 121 VAL A CA 1
ATOM 945 C C . VAL A 1 121 ? -10.889 9.477 27.708 1.00 76.12 121 VAL A C 1
ATOM 947 O O . VAL A 1 121 ? -10.950 10.503 28.388 1.00 76.12 121 VAL A O 1
ATOM 950 N N . GLY A 1 122 ? -11.996 8.915 27.212 1.00 64.50 122 GLY A N 1
ATOM 951 C CA . GLY A 1 122 ? -13.340 9.482 27.330 1.00 64.50 122 GLY A CA 1
ATOM 952 C C . GLY A 1 122 ? -14.084 9.139 28.629 1.00 64.50 122 GLY A C 1
ATOM 953 O O . GLY A 1 122 ? -13.795 8.169 29.323 1.00 64.50 122 GLY A O 1
ATOM 954 N N . SER A 1 123 ? -15.120 9.923 28.949 1.00 63.53 123 SER A N 1
ATOM 955 C CA . SER A 1 123 ? -16.089 9.587 30.006 1.00 63.53 123 SER A CA 1
ATOM 956 C C . SER A 1 123 ? -17.300 8.861 29.418 1.00 63.53 123 SER A C 1
ATOM 958 O O . SER A 1 123 ? -18.033 9.433 28.612 1.00 63.53 123 SER A O 1
ATOM 960 N N . ILE A 1 124 ? -17.557 7.622 29.847 1.00 67.12 124 ILE A N 1
ATOM 961 C CA . ILE A 1 124 ? -18.757 6.876 29.437 1.00 67.12 124 ILE A CA 1
ATOM 962 C C . ILE A 1 124 ? -19.965 7.366 30.243 1.00 67.12 124 ILE A C 1
ATOM 964 O O . ILE A 1 124 ? -20.090 7.094 31.441 1.00 67.12 124 ILE A O 1
ATOM 968 N N . LEU A 1 125 ? -20.880 8.056 29.563 1.00 69.12 125 LEU A N 1
ATOM 969 C CA . LEU A 1 125 ? -22.167 8.494 30.101 1.00 69.12 125 LEU A CA 1
ATOM 970 C C . LEU A 1 125 ? -23.224 7.398 29.908 1.00 69.12 125 LEU A C 1
ATOM 972 O O . LEU A 1 125 ? -23.794 7.256 28.829 1.00 69.12 125 LEU A O 1
ATOM 976 N N . ASN A 1 126 ? -23.533 6.650 30.969 1.00 67.31 126 ASN A N 1
ATOM 977 C CA . ASN A 1 126 ? -24.644 5.695 30.963 1.00 67.31 126 ASN A CA 1
ATOM 978 C C . ASN A 1 126 ? -25.982 6.414 31.213 1.00 67.31 126 ASN A C 1
ATOM 980 O O . ASN A 1 126 ? -26.577 6.316 32.285 1.00 67.31 126 ASN A O 1
ATOM 984 N N . SER A 1 127 ? -26.433 7.186 30.225 1.00 71.69 127 SER A N 1
ATOM 985 C CA . SER A 1 127 ? -27.686 7.952 30.294 1.00 71.69 127 SER A CA 1
ATOM 986 C C . SER A 1 127 ? -28.942 7.071 30.310 1.00 71.69 127 SER A C 1
ATOM 988 O O . SER A 1 127 ? -30.011 7.547 30.686 1.00 71.69 127 SER A O 1
ATOM 990 N N . HIS A 1 128 ? -28.820 5.792 29.935 1.00 72.00 128 HIS A N 1
ATOM 991 C CA . HIS A 1 128 ? -29.929 4.843 29.832 1.00 72.00 128 HIS A CA 1
ATOM 992 C C . HIS A 1 128 ? -29.534 3.459 30.391 1.00 72.00 128 HIS A C 1
ATOM 994 O O . HIS A 1 128 ? -29.305 2.519 29.626 1.00 72.00 128 HIS A O 1
ATOM 1000 N N . PRO A 1 129 ? -29.513 3.290 31.726 1.00 65.88 129 PRO A N 1
ATOM 1001 C CA . PRO A 1 129 ? -29.039 2.068 32.389 1.00 65.88 129 PRO A CA 1
ATOM 1002 C C . PRO A 1 129 ? -29.899 0.820 32.126 1.00 65.88 129 PRO A C 1
ATOM 1004 O O . PRO A 1 129 ? -29.504 -0.286 32.476 1.00 65.88 129 PRO A O 1
ATOM 1007 N N . ALA A 1 130 ? -31.063 0.967 31.487 1.00 71.88 130 ALA A N 1
ATOM 1008 C CA . ALA A 1 130 ? -31.912 -0.155 31.092 1.00 71.88 130 ALA A CA 1
ATOM 1009 C C . ALA A 1 130 ? -31.291 -1.043 29.994 1.00 71.88 130 ALA A C 1
ATOM 1011 O O . ALA A 1 130 ? -31.686 -2.198 29.864 1.00 71.88 130 ALA A O 1
ATOM 1012 N N . TYR A 1 131 ? -30.335 -0.526 29.211 1.00 62.53 131 TYR A N 1
ATOM 1013 C CA . TYR A 1 131 ? -29.728 -1.258 28.091 1.00 62.53 131 TYR A CA 1
ATOM 1014 C C . TYR A 1 131 ? -28.452 -2.022 28.458 1.00 62.53 131 TYR A C 1
ATOM 1016 O O . TYR A 1 131 ? -28.003 -2.860 27.681 1.00 62.53 131 TYR A O 1
ATOM 1024 N N . SER A 1 132 ? -27.851 -1.749 29.619 1.00 67.19 132 SER A N 1
ATOM 1025 C CA . SER A 1 132 ? -26.645 -2.445 30.070 1.00 67.19 132 SER A CA 1
ATOM 1026 C C . SER A 1 132 ? -26.489 -2.366 31.584 1.00 67.19 132 SER A C 1
ATOM 1028 O O . SER A 1 132 ? -26.559 -1.288 32.174 1.00 67.19 132 SER A O 1
ATOM 1030 N N . 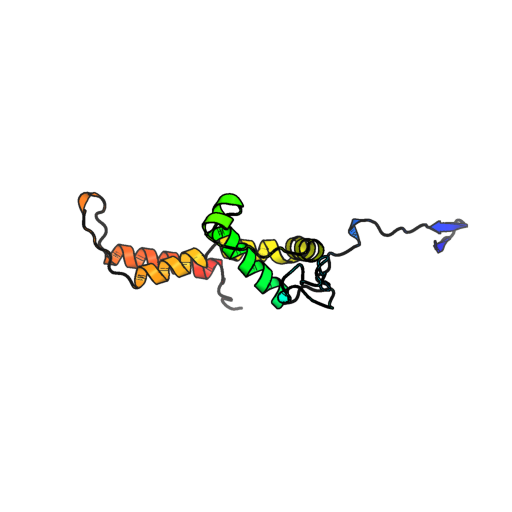SER A 1 133 ? -26.219 -3.518 32.201 1.00 73.06 133 SER A N 1
ATOM 1031 C CA . SER A 1 133 ? -25.856 -3.630 33.616 1.00 73.06 133 SER A CA 1
ATOM 1032 C C . SER A 1 133 ? -24.350 -3.491 33.866 1.00 73.06 133 SER A C 1
ATOM 1034 O O . SER A 1 133 ? -23.920 -3.596 35.015 1.00 73.06 133 SER A O 1
ATOM 1036 N N . MET A 1 134 ? -23.530 -3.304 32.823 1.00 74.12 134 MET A N 1
ATOM 1037 C CA . MET A 1 134 ? -22.090 -3.098 32.996 1.00 74.12 134 MET A CA 1
ATOM 1038 C C . MET A 1 134 ? -21.815 -1.706 33.566 1.00 74.12 134 MET A C 1
ATOM 1040 O O . MET A 1 134 ? -22.365 -0.704 33.110 1.00 74.12 134 MET A O 1
ATOM 1044 N N . SER A 1 135 ? -20.928 -1.638 34.559 1.00 74.44 135 SER A N 1
ATOM 1045 C CA . SER A 1 135 ? -20.420 -0.361 35.056 1.00 74.44 135 SER A CA 1
ATOM 1046 C C . SER A 1 135 ? -19.501 0.285 34.018 1.00 74.44 135 SER A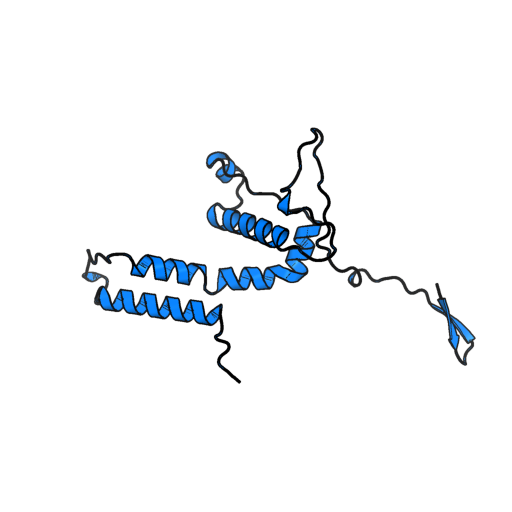 C 1
ATOM 1048 O O . SER A 1 135 ? -18.826 -0.414 33.262 1.00 74.44 135 SER A O 1
ATOM 1050 N N . SER A 1 136 ? -19.413 1.619 34.012 1.00 70.44 136 SER A N 1
ATOM 1051 C CA . SER A 1 136 ? -18.482 2.342 33.132 1.00 70.44 136 SER A CA 1
ATOM 1052 C C . SER A 1 136 ? -17.037 1.851 33.295 1.00 70.44 136 SER A C 1
ATOM 1054 O O . SER A 1 136 ? -16.321 1.736 32.308 1.00 70.44 136 SER A O 1
ATOM 1056 N N . GLN A 1 137 ? -16.642 1.473 34.517 1.00 75.25 137 GLN A N 1
ATOM 1057 C CA . GLN A 1 137 ? -15.335 0.880 34.806 1.00 75.25 137 GLN A CA 1
ATOM 1058 C C . GLN A 1 137 ? -15.133 -0.459 34.078 1.00 75.25 137 GLN A C 1
ATOM 1060 O O . GLN A 1 137 ? -14.100 -0.665 33.455 1.00 75.25 137 GLN A O 1
ATOM 1065 N N . ALA A 1 138 ? -16.125 -1.356 34.124 1.00 76.00 138 ALA A N 1
ATOM 1066 C CA . ALA A 1 138 ? -16.044 -2.661 33.470 1.00 76.00 138 ALA A CA 1
ATOM 1067 C C . ALA A 1 138 ? -16.011 -2.543 31.938 1.00 76.00 138 ALA A C 1
ATOM 1069 O O . ALA A 1 138 ? -15.347 -3.334 31.276 1.00 76.00 138 ALA A O 1
ATOM 1070 N N . VAL A 1 139 ? -16.702 -1.544 31.374 1.00 74.94 139 VAL A N 1
ATOM 1071 C CA . VAL A 1 139 ? -16.652 -1.260 29.932 1.00 74.94 139 VAL A CA 1
ATOM 1072 C C . VAL A 1 139 ? -15.273 -0.740 29.528 1.00 74.94 139 VAL A C 1
ATOM 1074 O O . VAL A 1 139 ? -14.719 -1.222 28.548 1.00 74.94 139 VAL A O 1
ATOM 1077 N N . MET A 1 140 ? -14.687 0.186 30.293 1.00 73.75 140 MET A N 1
ATOM 1078 C CA . MET A 1 140 ? -13.329 0.676 30.026 1.00 73.75 140 MET A CA 1
ATOM 1079 C C . MET A 1 140 ? -12.292 -0.450 30.099 1.00 73.75 140 MET A C 1
ATOM 1081 O O . MET A 1 140 ? -11.458 -0.551 29.208 1.00 73.75 140 MET A O 1
ATOM 1085 N N . THR A 1 141 ? -12.373 -1.337 31.096 1.00 79.62 141 THR A N 1
ATOM 1086 C CA . THR A 1 141 ? -11.485 -2.508 31.177 1.00 79.62 141 THR A CA 1
ATOM 1087 C C . THR A 1 141 ? -11.626 -3.412 29.952 1.00 79.62 141 THR A C 1
ATOM 1089 O O . THR A 1 141 ? -10.624 -3.728 29.325 1.00 79.62 141 THR A O 1
ATOM 1092 N N . ALA A 1 142 ? -12.853 -3.749 29.542 1.00 76.44 142 ALA A N 1
ATOM 1093 C CA . ALA A 1 142 ? -13.075 -4.591 28.365 1.00 76.44 142 ALA A CA 1
ATOM 1094 C C . ALA A 1 142 ? -12.571 -3.951 27.056 1.00 76.44 142 ALA A C 1
ATOM 1096 O O . ALA A 1 142 ? -12.099 -4.654 26.166 1.00 76.44 142 ALA A O 1
ATOM 1097 N N . ILE A 1 143 ? -12.662 -2.621 26.931 1.00 75.38 143 ILE A N 1
ATOM 1098 C CA . ILE A 1 143 ? -12.109 -1.877 25.790 1.00 75.38 143 ILE A CA 1
ATOM 1099 C C . ILE A 1 143 ? -10.575 -1.917 25.803 1.00 75.38 143 ILE A C 1
ATOM 1101 O O . ILE A 1 143 ? -9.977 -2.113 24.747 1.00 75.38 143 ILE A O 1
ATOM 1105 N N . GLY A 1 144 ? -9.944 -1.776 26.973 1.00 73.50 144 GLY A N 1
ATOM 1106 C CA . GLY A 1 144 ? -8.493 -1.916 27.125 1.00 73.50 144 GLY A CA 1
ATOM 1107 C C . GLY A 1 144 ? -7.997 -3.308 26.739 1.00 73.50 144 GLY A C 1
ATOM 1108 O O . GLY A 1 144 ? -7.118 -3.421 25.891 1.00 73.50 144 GLY A O 1
ATOM 1109 N N . ASP A 1 145 ? -8.640 -4.358 27.256 1.00 78.19 145 ASP A N 1
ATOM 1110 C CA . ASP A 1 145 ? -8.293 -5.749 26.937 1.00 78.19 145 ASP A CA 1
ATOM 1111 C C . ASP A 1 145 ? -8.444 -6.046 25.431 1.00 78.19 145 ASP A C 1
ATOM 1113 O O . ASP A 1 145 ? -7.615 -6.731 24.832 1.00 78.19 145 ASP A O 1
ATOM 1117 N N . LEU A 1 146 ? -9.482 -5.498 24.783 1.00 72.69 146 LEU A N 1
ATOM 1118 C CA . LEU A 1 146 ? -9.641 -5.573 23.325 1.00 72.69 146 LEU A CA 1
ATOM 1119 C C . LEU A 1 146 ? -8.509 -4.847 22.591 1.00 72.69 146 LEU A C 1
ATOM 1121 O O . LEU A 1 146 ? -7.985 -5.374 21.610 1.00 72.69 146 LEU A O 1
ATOM 1125 N N . GLY A 1 147 ? -8.125 -3.658 23.062 1.00 67.00 147 GLY A N 1
ATOM 1126 C CA . GLY A 1 147 ? -6.988 -2.906 22.536 1.00 67.00 147 GLY A CA 1
ATOM 1127 C C . GLY A 1 147 ? -5.688 -3.711 22.582 1.00 67.00 147 GLY A C 1
ATOM 1128 O O . GLY A 1 147 ? -4.968 -3.746 21.582 1.00 67.00 147 GLY A O 1
ATOM 1129 N N . ASP A 1 148 ? -5.425 -4.406 23.688 1.00 71.25 148 ASP A N 1
ATOM 1130 C CA . ASP A 1 148 ? -4.233 -5.239 23.871 1.00 71.25 148 ASP A CA 1
ATOM 1131 C C . ASP A 1 148 ? -4.232 -6.470 22.956 1.00 71.25 148 ASP A C 1
ATOM 1133 O O . ASP A 1 148 ? -3.211 -6.779 22.339 1.00 71.25 148 ASP A O 1
ATOM 1137 N N . ILE A 1 149 ? -5.379 -7.141 22.793 1.00 72.31 149 ILE A N 1
ATOM 1138 C CA . ILE A 1 149 ? -5.523 -8.269 21.856 1.00 72.31 149 ILE A CA 1
ATOM 1139 C C . ILE A 1 149 ? -5.196 -7.820 20.428 1.00 72.31 149 ILE A C 1
ATOM 1141 O O . ILE A 1 149 ? -4.440 -8.488 19.722 1.00 72.31 149 ILE A O 1
ATOM 1145 N N . TYR A 1 150 ? -5.728 -6.672 20.006 1.00 67.12 150 TYR A N 1
ATOM 1146 C CA . TYR A 1 150 ? -5.458 -6.125 18.679 1.00 67.12 150 TYR A CA 1
ATOM 1147 C C . TYR A 1 150 ? -3.994 -5.718 18.497 1.00 67.12 150 TYR A C 1
ATOM 1149 O O . TYR A 1 150 ? -3.418 -5.954 17.434 1.00 67.12 150 TYR A O 1
ATOM 1157 N N . TYR A 1 151 ? -3.364 -5.158 19.531 1.00 66.62 151 TYR A N 1
ATOM 1158 C CA . TYR A 1 151 ? -1.938 -4.850 19.504 1.00 66.62 151 TYR A CA 1
ATOM 1159 C C . TYR A 1 151 ? -1.089 -6.119 19.352 1.00 66.62 151 TYR A C 1
ATOM 1161 O O . TYR A 1 151 ? -0.227 -6.169 18.480 1.00 66.62 151 TYR A O 1
ATOM 1169 N N . GLN A 1 152 ? -1.376 -7.169 20.128 1.00 70.25 152 GLN A N 1
ATOM 1170 C CA . GLN A 1 152 ? -0.663 -8.452 20.076 1.00 70.25 152 GLN A CA 1
ATOM 1171 C C . GLN A 1 152 ? -0.856 -9.205 18.752 1.00 70.25 152 GLN A C 1
ATOM 1173 O O . GLN A 1 152 ? 0.039 -9.925 18.316 1.00 70.25 152 GLN A O 1
ATOM 1178 N N . GLN A 1 153 ? -2.007 -9.055 18.091 1.00 63.78 153 GLN A N 1
ATOM 1179 C CA . GLN A 1 153 ? -2.245 -9.655 16.774 1.00 63.78 153 GLN A CA 1
ATOM 1180 C C . GLN A 1 153 ? -1.424 -8.990 15.661 1.00 63.78 153 GLN A C 1
ATOM 1182 O O . GLN A 1 153 ? -1.035 -9.661 14.706 1.00 63.78 153 GLN A O 1
ATOM 1187 N N . VAL A 1 154 ? -1.163 -7.684 15.773 1.00 61.56 154 VAL A N 1
ATOM 1188 C CA . VAL A 1 154 ? -0.378 -6.914 14.792 1.00 61.56 154 VAL A CA 1
ATOM 1189 C C . VAL A 1 154 ? 1.116 -7.009 15.089 1.00 61.56 154 VAL A C 1
ATOM 1191 O O . VAL A 1 154 ? 1.935 -7.213 14.194 1.00 61.56 154 VAL A O 1
ATOM 1194 N N . PHE A 1 155 ? 1.467 -6.881 16.361 1.00 62.41 155 PHE A N 1
ATOM 1195 C CA . PHE A 1 155 ? 2.817 -6.987 16.874 1.00 62.41 155 PHE A CA 1
ATOM 1196 C C . PHE A 1 155 ? 2.840 -8.194 17.794 1.00 62.41 155 PHE A C 1
ATOM 1198 O O . PHE A 1 155 ? 2.747 -8.058 19.014 1.00 62.41 155 PHE A O 1
ATOM 1205 N N . VAL A 1 156 ? 2.937 -9.387 17.197 1.00 59.16 156 VAL A N 1
ATOM 1206 C CA . VAL A 1 156 ? 3.238 -10.594 17.972 1.00 59.16 156 VAL A CA 1
ATOM 1207 C C . VAL A 1 156 ? 4.484 -10.252 18.777 1.00 59.16 156 VAL A C 1
ATOM 1209 O O . VAL A 1 156 ? 5.497 -9.885 18.165 1.00 59.16 156 VAL A O 1
ATOM 1212 N N . PRO A 1 157 ? 4.435 -10.274 20.119 1.00 49.78 157 PRO A N 1
ATOM 1213 C CA . PRO A 1 157 ? 5.643 -10.042 20.866 1.00 49.78 157 PRO A CA 1
ATOM 1214 C C . PRO A 1 157 ? 6.615 -11.129 20.408 1.00 49.78 157 PRO A C 1
ATOM 1216 O O . PRO A 1 157 ? 6.265 -12.308 20.338 1.00 49.78 157 PRO A O 1
ATOM 1219 N N . LEU A 1 158 ? 7.822 -10.721 20.014 1.00 50.12 158 LEU A N 1
ATOM 1220 C CA . LEU A 1 158 ? 8.961 -11.625 19.921 1.00 50.12 158 LEU A CA 1
ATOM 1221 C C . LEU A 1 158 ? 9.235 -12.112 21.353 1.00 50.12 158 LEU A C 1
ATOM 1223 O O . LEU A 1 158 ? 10.200 -11.692 21.985 1.00 50.12 158 LEU A O 1
ATOM 1227 N N . GLU A 1 159 ? 8.337 -12.920 21.915 1.00 44.62 159 GLU A N 1
ATOM 1228 C CA . GLU A 1 159 ? 8.561 -13.638 23.155 1.00 44.62 159 GLU A CA 1
ATOM 1229 C C . GLU A 1 159 ? 9.558 -14.742 22.826 1.00 44.62 159 GLU A C 1
ATOM 1231 O O . GLU A 1 159 ? 9.205 -15.857 22.461 1.00 44.62 159 GLU A O 1
ATOM 1236 N N . THR A 1 160 ? 10.826 -14.330 22.887 1.00 44.47 160 THR A N 1
ATOM 1237 C CA . THR A 1 160 ? 11.948 -15.066 23.473 1.00 44.47 160 THR A CA 1
ATOM 1238 C C . THR A 1 160 ? 12.089 -16.530 23.053 1.00 44.47 160 THR A C 1
ATOM 1240 O O . THR A 1 160 ? 11.461 -17.415 23.637 1.00 44.47 160 THR A O 1
ATOM 1243 N N . GLU A 1 161 ? 13.028 -16.782 22.133 1.00 37.28 161 GLU A N 1
ATOM 1244 C CA . GLU A 1 161 ? 14.009 -17.853 22.382 1.00 37.28 161 GLU A CA 1
ATOM 1245 C C . GLU A 1 161 ? 14.841 -17.532 23.634 1.00 37.28 161 GLU A C 1
ATOM 1247 O O . GLU A 1 161 ? 15.141 -16.331 23.856 1.00 37.28 161 GLU A O 1
#

pLDDT: mean 77.52, std 11.71, range [37.28, 94.56]

Sequence (161 aa):
ETFIDTSFGSHLVLLLKGPGFTRPTGEYAMEYDNGDQPKYLADFVNPNDLLSLSQLKAYARARVMELAFGNDEETLEEMQVELAAIPVSVQKAIDAYFINAFDSVFVIGSINHVLAENYLVGSILNSHPAYSSMSSQAVMTAIGDLGDIYYQQVFVPLETE

Radius of gyration: 25.62 Å; chains: 1; bounding box: 58×59×67 Å

Foldseek 3Di:
DDWDQDPVGIDDDDDDDDPVNDAQFLADDFDADPVRHTLFDPLSHDRGRANDPSLVVLVLVLVVLCVVQNDDPVSCVVVVHDRTDDDPSNVSNCVVPPPVVSVQLVVFADVLLVVLVVLLVDDDDCVDCVVDPDDSVNVNVVSVVNSVRSVCSNCVDPPDD